Protein AF-A0A2Z6EVL0-F1 (afdb_monomer)

Structure (mmCIF, N/CA/C/O backbone):
data_AF-A0A2Z6EVL0-F1
#
_entry.id   AF-A0A2Z6EVL0-F1
#
loop_
_atom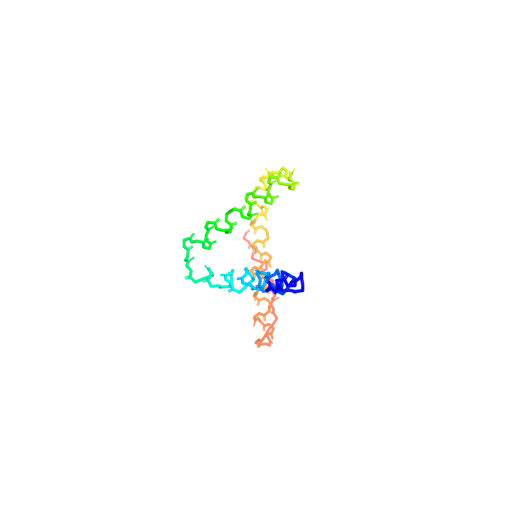_site.group_PDB
_atom_site.id
_atom_site.type_symbol
_atom_site.label_atom_id
_atom_site.label_alt_id
_atom_site.label_comp_id
_atom_site.label_asym_id
_atom_site.label_entity_id
_atom_site.label_seq_id
_atom_site.pdbx_PDB_ins_code
_atom_site.Cartn_x
_atom_site.Cartn_y
_atom_site.Cartn_z
_atom_site.occupancy
_atom_site.B_iso_or_equiv
_atom_site.auth_seq_id
_atom_site.auth_comp_id
_atom_site.auth_asym_id
_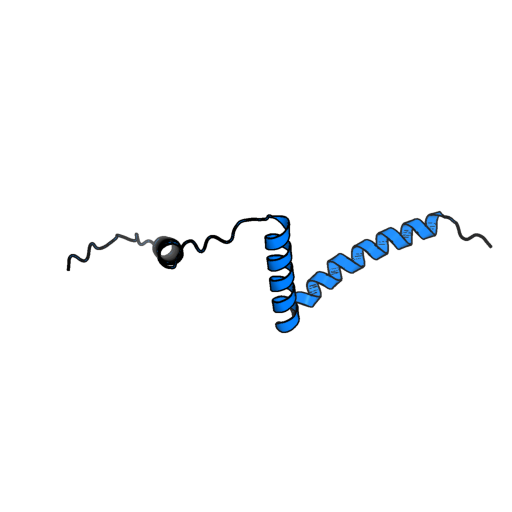atom_site.auth_atom_id
_atom_site.pdbx_PDB_model_num
ATOM 1 N N . MET A 1 1 ? 59.520 -26.442 -5.415 1.00 44.97 1 MET A N 1
ATOM 2 C CA . MET A 1 1 ? 58.677 -25.812 -4.375 1.00 44.97 1 MET A CA 1
ATOM 3 C C . MET A 1 1 ? 57.256 -25.762 -4.909 1.00 44.97 1 MET A C 1
ATOM 5 O O . MET A 1 1 ? 56.980 -24.992 -5.817 1.00 44.97 1 MET A O 1
ATOM 9 N N . LEU A 1 2 ? 56.427 -26.714 -4.478 1.00 42.97 2 LEU A N 1
ATOM 10 C CA . LEU A 1 2 ? 55.130 -27.029 -5.076 1.00 42.97 2 LEU A CA 1
ATOM 11 C C . LEU A 1 2 ? 54.077 -25.958 -4.747 1.00 42.97 2 LEU A C 1
ATOM 13 O O . LEU A 1 2 ? 53.742 -25.792 -3.579 1.00 42.97 2 LEU A O 1
ATOM 17 N N . SER A 1 3 ? 53.492 -25.306 -5.757 1.00 54.09 3 SER A N 1
ATOM 18 C CA . SER A 1 3 ? 52.149 -24.730 -5.628 1.00 54.09 3 SER A CA 1
ATOM 19 C C . SER A 1 3 ? 51.153 -25.770 -6.144 1.00 54.09 3 SER A C 1
ATOM 21 O O . SER A 1 3 ? 51.014 -26.022 -7.340 1.00 54.09 3 SER A O 1
ATOM 23 N N . THR A 1 4 ? 50.527 -26.491 -5.218 1.00 55.34 4 THR A N 1
ATOM 24 C CA . THR A 1 4 ? 49.555 -27.528 -5.562 1.00 55.34 4 THR A CA 1
ATOM 25 C C . THR A 1 4 ? 48.257 -26.876 -6.065 1.00 55.34 4 THR A C 1
ATOM 27 O O . THR A 1 4 ? 47.804 -25.874 -5.499 1.00 55.34 4 THR A O 1
ATOM 30 N N . PRO A 1 5 ? 47.597 -27.438 -7.099 1.00 56.03 5 PRO A N 1
ATOM 31 C CA . PRO A 1 5 ? 46.330 -26.918 -7.636 1.00 56.03 5 PRO A CA 1
ATOM 32 C C . PRO A 1 5 ? 45.201 -26.894 -6.590 1.00 56.03 5 PRO A C 1
ATOM 34 O O . PRO A 1 5 ? 44.214 -26.177 -6.746 1.00 56.03 5 PRO A O 1
ATOM 37 N N . HIS A 1 6 ? 45.386 -27.608 -5.476 1.00 53.25 6 HIS A N 1
ATOM 38 C CA . HIS A 1 6 ? 44.472 -27.635 -4.344 1.00 53.25 6 HIS A CA 1
ATOM 39 C C . HIS A 1 6 ? 44.332 -26.269 -3.640 1.00 53.25 6 HIS A C 1
ATOM 41 O O . HIS A 1 6 ? 43.245 -25.947 -3.151 1.00 53.25 6 HIS A O 1
ATOM 47 N N . GLN A 1 7 ? 45.377 -25.428 -3.630 1.00 52.22 7 GLN A N 1
ATOM 48 C CA . GLN A 1 7 ? 45.297 -24.096 -3.010 1.00 52.22 7 GLN A CA 1
ATOM 49 C C . GLN A 1 7 ? 44.550 -23.070 -3.871 1.00 52.22 7 GLN A C 1
ATOM 51 O O . GLN A 1 7 ? 43.917 -22.162 -3.333 1.00 52.22 7 GLN A O 1
ATOM 56 N N . LYS A 1 8 ? 44.531 -23.243 -5.201 1.00 52.53 8 LYS A N 1
ATOM 57 C CA . LYS A 1 8 ? 43.752 -22.372 -6.095 1.00 52.53 8 LYS A CA 1
ATOM 58 C C . LYS A 1 8 ? 42.244 -22.554 -5.879 1.00 52.53 8 LYS A C 1
ATOM 60 O O . LYS A 1 8 ? 41.528 -21.562 -5.870 1.00 52.53 8 LYS A O 1
ATOM 65 N N . MET A 1 9 ? 41.769 -23.775 -5.606 1.00 50.31 9 MET A N 1
ATOM 66 C CA . MET A 1 9 ? 40.348 -24.034 -5.298 1.00 50.31 9 MET A CA 1
ATOM 67 C C . MET A 1 9 ? 39.892 -23.468 -3.944 1.00 50.31 9 MET A C 1
ATOM 69 O O . MET A 1 9 ? 38.747 -23.041 -3.827 1.00 50.31 9 MET A O 1
ATOM 73 N N . GLN A 1 10 ? 40.778 -23.395 -2.946 1.00 53.12 10 GLN A N 1
ATOM 74 C CA . GLN A 1 10 ? 40.463 -22.798 -1.638 1.00 53.12 10 GLN A CA 1
ATOM 75 C C . GLN A 1 10 ? 40.329 -21.265 -1.712 1.00 53.12 10 GLN A C 1
ATOM 77 O O . GLN A 1 10 ? 39.504 -20.682 -1.012 1.00 53.12 10 GLN A O 1
ATOM 82 N N . LEU A 1 11 ? 41.083 -20.599 -2.597 1.00 52.81 11 LEU A N 1
ATOM 83 C CA . LEU A 1 11 ? 40.947 -19.152 -2.801 1.00 52.81 11 LEU A CA 1
ATOM 84 C C . LEU A 1 11 ? 39.612 -18.789 -3.476 1.00 52.81 11 LEU A C 1
ATOM 86 O O . LEU A 1 11 ? 38.990 -17.794 -3.113 1.00 52.81 11 LEU A O 1
ATOM 90 N N . PHE A 1 12 ? 39.129 -19.611 -4.415 1.00 53.25 12 PHE A N 1
ATOM 91 C CA . PHE A 1 12 ? 37.851 -19.365 -5.095 1.00 53.25 12 PHE A CA 1
ATOM 92 C C . PHE A 1 12 ? 36.633 -19.527 -4.171 1.00 53.25 12 PHE A C 1
ATOM 94 O O . PHE A 1 12 ? 35.685 -18.749 -4.296 1.00 53.25 12 PHE A O 1
ATOM 101 N N . SER A 1 13 ? 36.663 -20.456 -3.205 1.00 51.19 13 SER A N 1
ATOM 102 C CA . SER A 1 13 ? 35.584 -20.578 -2.211 1.00 51.19 13 SER A CA 1
ATOM 103 C C . SER A 1 13 ? 35.583 -19.428 -1.196 1.00 51.19 13 SER A C 1
ATOM 105 O O . SER A 1 13 ? 34.522 -19.027 -0.730 1.00 51.19 13 SER A O 1
ATOM 107 N N . GLN A 1 14 ? 36.750 -18.854 -0.883 1.00 50.44 14 GLN A N 1
ATOM 108 C CA . GLN A 1 14 ? 36.871 -17.680 -0.006 1.00 50.44 14 GLN A CA 1
ATOM 109 C C . GLN A 1 14 ? 36.370 -16.393 -0.688 1.00 50.44 14 GLN A C 1
ATOM 111 O O . GLN A 1 14 ? 35.674 -15.592 -0.064 1.00 50.44 14 GLN A O 1
ATOM 116 N N . ILE A 1 15 ? 36.645 -16.209 -1.986 1.00 52.78 15 ILE A N 1
ATOM 117 C CA . ILE A 1 15 ? 36.219 -15.017 -2.746 1.00 52.78 15 ILE A CA 1
ATOM 118 C C . ILE A 1 15 ? 34.686 -14.938 -2.889 1.00 52.78 15 ILE A C 1
ATOM 120 O O . ILE A 1 15 ? 34.121 -13.843 -2.870 1.00 52.78 15 ILE A O 1
ATOM 124 N N . GLN A 1 16 ? 33.989 -16.078 -2.974 1.00 48.59 16 GLN A N 1
ATOM 125 C CA . GLN A 1 16 ? 32.519 -16.109 -3.035 1.00 48.59 16 GLN A CA 1
ATOM 126 C C . GLN A 1 16 ? 31.853 -15.615 -1.733 1.00 48.59 16 GLN A C 1
ATOM 128 O O . GLN A 1 16 ? 30.832 -14.929 -1.799 1.00 48.59 16 GLN A O 1
ATOM 133 N N . CYS A 1 17 ? 32.449 -15.866 -0.561 1.00 43.47 17 CYS A N 1
ATOM 134 C CA . CYS A 1 17 ? 31.904 -15.420 0.730 1.00 43.47 17 CYS A CA 1
ATOM 135 C C . CYS A 1 17 ? 32.054 -13.904 0.964 1.00 43.47 17 CYS A C 1
ATOM 137 O O . CYS A 1 17 ? 31.190 -13.282 1.585 1.00 43.47 17 CYS A O 1
ATOM 13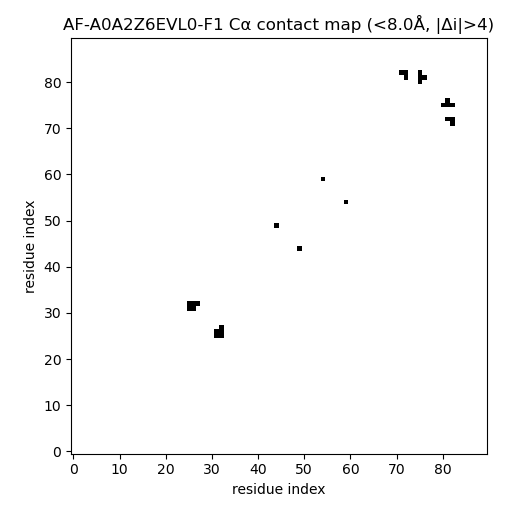9 N N . ILE A 1 18 ? 33.107 -13.277 0.424 1.00 49.78 18 ILE A N 1
ATOM 140 C CA . ILE A 1 18 ? 33.381 -11.840 0.625 1.00 49.78 18 ILE A CA 1
ATOM 141 C C . ILE A 1 18 ? 32.307 -10.961 -0.046 1.00 49.78 18 ILE A C 1
ATOM 143 O O . ILE A 1 18 ? 31.936 -9.913 0.492 1.00 49.78 18 ILE A O 1
ATOM 147 N N . ASN A 1 19 ? 31.745 -11.393 -1.182 1.00 51.41 19 ASN A N 1
ATOM 148 C CA . ASN A 1 19 ? 30.725 -10.626 -1.910 1.00 51.41 19 ASN A CA 1
ATOM 149 C C . ASN A 1 19 ? 29.360 -10.600 -1.199 1.00 51.41 19 ASN A C 1
ATOM 151 O O . ASN A 1 19 ? 28.670 -9.583 -1.226 1.00 51.41 19 ASN A O 1
ATOM 155 N N . PHE A 1 20 ? 28.973 -11.677 -0.509 1.00 50.25 20 PHE A N 1
ATOM 156 C CA . PHE A 1 20 ? 27.675 -11.744 0.174 1.00 50.25 20 PHE A CA 1
ATOM 157 C C . PHE A 1 20 ? 27.651 -10.907 1.466 1.00 50.25 20 PHE A C 1
ATOM 159 O O . PHE A 1 20 ? 26.658 -10.249 1.778 1.00 50.25 20 PHE A O 1
ATOM 166 N N . GLN A 1 21 ? 28.772 -10.861 2.190 1.00 50.72 21 GLN A N 1
ATOM 167 C CA . GLN A 1 21 ? 28.881 -10.145 3.467 1.00 50.72 21 GLN A CA 1
ATOM 168 C C . GLN A 1 21 ? 29.120 -8.631 3.299 1.00 50.72 21 GLN A C 1
ATOM 170 O O . GLN A 1 21 ? 28.711 -7.836 4.147 1.00 50.72 21 GLN A O 1
ATOM 175 N N . SER A 1 22 ? 29.733 -8.206 2.189 1.00 53.00 22 SER A N 1
ATOM 176 C CA . SER A 1 22 ? 29.934 -6.786 1.850 1.00 53.00 22 SER A CA 1
ATOM 177 C C . SER A 1 22 ? 28.661 -6.107 1.323 1.00 53.00 22 SER A C 1
ATOM 179 O O . SER A 1 22 ? 28.424 -4.939 1.644 1.00 53.00 22 SER A O 1
ATOM 181 N N . LEU A 1 23 ? 27.782 -6.845 0.633 1.00 53.47 23 LEU A N 1
ATOM 182 C CA . LEU A 1 23 ? 26.442 -6.377 0.244 1.00 53.47 23 LEU A CA 1
ATOM 183 C C . LEU A 1 23 ? 25.557 -6.021 1.454 1.00 53.47 23 LEU A C 1
ATOM 185 O O . LEU A 1 23 ? 24.751 -5.094 1.367 1.00 53.47 23 LEU A O 1
ATOM 189 N N . LEU A 1 24 ? 25.752 -6.674 2.608 1.00 54.09 24 LEU A N 1
ATOM 190 C CA . LEU A 1 24 ? 25.020 -6.357 3.840 1.00 54.09 24 LEU A CA 1
ATOM 191 C C . LEU A 1 24 ? 25.420 -4.987 4.430 1.00 54.09 24 LEU A C 1
ATOM 193 O O . LEU A 1 24 ? 24.570 -4.291 4.980 1.00 54.09 24 LEU A O 1
ATOM 197 N N . ARG A 1 25 ? 26.680 -4.546 4.270 1.00 55.03 25 ARG A N 1
ATOM 198 C CA . ARG A 1 25 ? 27.182 -3.256 4.805 1.00 55.03 25 ARG A CA 1
ATOM 199 C C . ARG A 1 25 ? 26.745 -2.035 3.99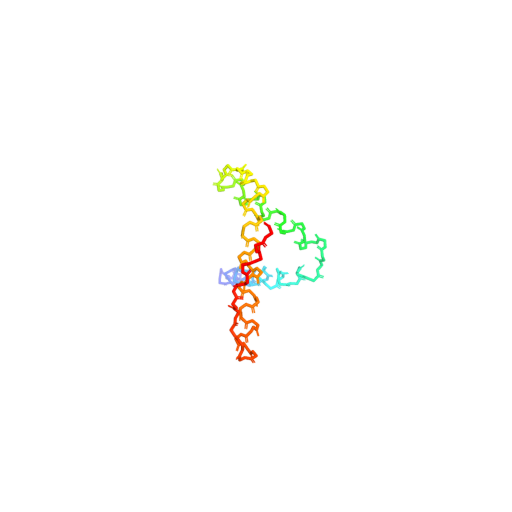3 1.00 55.03 25 ARG A C 1
ATOM 201 O O . ARG A 1 25 ? 26.657 -0.938 4.539 1.00 55.03 25 ARG A O 1
ATOM 208 N N . ILE A 1 26 ? 26.439 -2.217 2.710 1.00 58.50 26 ILE A N 1
ATOM 209 C CA . ILE A 1 26 ? 25.988 -1.146 1.805 1.00 58.50 26 ILE A CA 1
ATOM 210 C C . ILE A 1 26 ? 24.616 -0.579 2.223 1.00 58.50 26 ILE A C 1
ATOM 212 O O . ILE A 1 26 ? 24.294 0.568 1.913 1.00 58.50 26 ILE A O 1
ATOM 216 N N . SER A 1 27 ? 23.839 -1.344 2.995 1.00 58.59 27 SER A N 1
ATOM 217 C CA . SER A 1 27 ? 22.524 -0.942 3.507 1.00 58.59 27 SER A CA 1
ATOM 218 C C . SER A 1 27 ? 22.548 0.253 4.477 1.00 58.59 27 SER A C 1
ATOM 220 O O . SER A 1 27 ? 21.501 0.856 4.704 1.00 58.59 27 SER A O 1
ATOM 222 N N . LEU A 1 28 ? 23.721 0.650 4.991 1.00 68.62 28 LEU A N 1
ATOM 223 C CA . LEU A 1 28 ? 23.851 1.754 5.948 1.00 68.62 28 LEU A CA 1
ATOM 224 C C . LEU A 1 28 ? 23.882 3.145 5.284 1.00 68.62 28 LEU A C 1
ATOM 226 O O . LEU A 1 28 ? 23.657 4.142 5.964 1.00 68.62 28 LEU A O 1
ATOM 230 N N . HIS A 1 29 ? 24.139 3.240 3.969 1.00 76.69 29 HIS A N 1
ATOM 231 C CA . HIS A 1 29 ? 24.270 4.534 3.289 1.00 76.69 29 HIS A CA 1
ATOM 232 C C . HIS A 1 29 ? 23.032 4.871 2.428 1.00 76.69 29 HIS A C 1
ATOM 234 O O . HIS A 1 29 ? 22.749 4.170 1.448 1.00 76.69 29 HIS A O 1
ATOM 240 N N . PRO A 1 30 ? 22.293 5.958 2.720 1.00 70.69 30 PRO A N 1
ATOM 241 C CA . PRO A 1 30 ? 21.035 6.280 2.035 1.00 70.69 30 PRO A CA 1
ATOM 242 C C . PRO A 1 30 ? 21.207 6.575 0.534 1.00 70.69 30 PRO A C 1
ATOM 244 O O . PRO A 1 30 ? 20.362 6.191 -0.272 1.00 70.69 30 PRO A O 1
ATOM 247 N N . LEU A 1 31 ? 22.322 7.190 0.121 1.00 83.06 31 LEU A N 1
ATOM 248 C CA . LEU A 1 31 ? 22.587 7.502 -1.293 1.00 83.06 31 LEU A CA 1
ATOM 249 C C . LEU A 1 31 ? 22.833 6.238 -2.129 1.00 83.06 31 LEU A C 1
ATOM 251 O O . LEU A 1 31 ? 22.252 6.064 -3.199 1.00 83.06 31 LEU A O 1
ATOM 255 N N . LEU A 1 32 ? 23.663 5.326 -1.614 1.00 83.06 32 LEU A N 1
ATOM 256 C CA . LEU A 1 32 ? 24.038 4.098 -2.316 1.00 83.06 32 LEU A CA 1
ATOM 257 C C . LEU A 1 32 ? 22.880 3.098 -2.348 1.00 83.06 32 LEU A C 1
ATOM 259 O O . LEU A 1 32 ? 22.659 2.452 -3.366 1.00 83.06 32 LEU A O 1
ATOM 263 N N . THR A 1 33 ? 22.094 3.011 -1.272 1.00 84.62 33 THR A N 1
ATOM 264 C CA . THR A 1 33 ? 20.867 2.200 -1.257 1.00 84.62 33 THR A CA 1
ATOM 265 C C . THR A 1 33 ? 19.817 2.724 -2.228 1.00 84.62 33 THR A C 1
ATOM 267 O O . THR A 1 33 ? 19.173 1.921 -2.901 1.00 84.62 33 THR A O 1
ATOM 270 N N . THR A 1 34 ? 19.657 4.044 -2.345 1.00 88.25 34 THR A N 1
ATOM 271 C CA . THR A 1 34 ? 18.727 4.657 -3.305 1.00 88.25 34 THR A CA 1
ATOM 272 C C . THR A 1 34 ? 19.169 4.383 -4.738 1.00 88.25 34 THR A C 1
ATOM 274 O O . THR A 1 34 ? 18.379 3.863 -5.523 1.00 88.25 34 THR A O 1
ATOM 277 N N . ALA A 1 35 ? 20.445 4.620 -5.057 1.00 90.88 35 ALA A N 1
ATOM 278 C CA . ALA A 1 35 ? 21.006 4.293 -6.365 1.00 90.88 35 ALA A CA 1
ATOM 279 C C . ALA A 1 35 ? 20.870 2.795 -6.681 1.00 90.88 35 ALA A C 1
ATOM 281 O O . ALA A 1 35 ? 20.383 2.430 -7.742 1.00 90.88 35 ALA A O 1
ATOM 282 N N . HIS A 1 36 ? 21.206 1.913 -5.737 1.00 83.38 36 HIS A N 1
ATOM 283 C CA . HIS A 1 36 ? 21.100 0.466 -5.919 1.00 83.38 36 HIS A CA 1
ATOM 284 C C . HIS A 1 36 ? 19.651 -0.003 -6.144 1.00 83.38 36 HIS A C 1
ATOM 286 O O . HIS A 1 36 ? 19.398 -0.847 -7.007 1.00 83.38 36 HIS A O 1
ATOM 292 N N . LYS A 1 37 ? 18.681 0.566 -5.413 1.00 86.62 37 LYS A N 1
ATOM 293 C CA . LYS A 1 37 ? 17.248 0.304 -5.626 1.00 86.62 37 LYS A CA 1
ATOM 294 C C . LYS A 1 37 ? 16.803 0.756 -7.017 1.00 86.62 37 LYS A C 1
ATOM 296 O O . LYS A 1 37 ? 16.118 -0.007 -7.695 1.00 86.62 37 LYS A O 1
ATOM 301 N N . LEU A 1 38 ? 17.228 1.942 -7.455 1.00 90.06 38 LEU A N 1
ATOM 302 C CA . LEU A 1 38 ? 16.945 2.449 -8.800 1.00 90.06 38 LEU A CA 1
ATOM 303 C C . LEU A 1 38 ? 17.561 1.556 -9.879 1.00 90.06 38 LEU A C 1
ATOM 305 O O . LEU A 1 38 ? 16.850 1.130 -10.784 1.00 90.06 38 LEU A O 1
ATOM 309 N N . THR A 1 39 ? 18.837 1.186 -9.755 1.00 92.00 39 THR A N 1
ATOM 310 C CA . THR A 1 39 ? 19.516 0.300 -10.711 1.00 92.00 39 THR A CA 1
ATOM 311 C C . THR A 1 39 ? 18.801 -1.043 -10.833 1.00 92.00 39 THR A C 1
ATOM 313 O O . THR A 1 39 ? 18.583 -1.521 -11.944 1.00 92.00 39 THR A O 1
ATOM 316 N N . ARG A 1 40 ? 18.376 -1.643 -9.711 1.00 86.25 40 ARG A N 1
ATOM 317 C CA . ARG A 1 40 ? 17.635 -2.914 -9.725 1.00 86.25 40 ARG A CA 1
ATOM 318 C C . ARG A 1 40 ? 16.264 -2.780 -10.389 1.00 86.25 40 ARG A C 1
ATOM 320 O O . ARG A 1 40 ? 15.864 -3.691 -11.109 1.00 86.25 40 ARG A O 1
ATOM 327 N N . LEU A 1 41 ? 15.561 -1.669 -10.161 1.00 85.25 41 LEU A N 1
ATOM 328 C CA . LEU A 1 41 ? 14.288 -1.376 -10.825 1.00 85.25 41 LEU A CA 1
ATOM 329 C C . LEU A 1 41 ? 14.474 -1.208 -12.332 1.00 85.25 41 LEU A C 1
ATOM 331 O O . LEU A 1 41 ? 13.794 -1.885 -13.093 1.00 85.25 41 LEU A O 1
ATOM 335 N N . ILE A 1 42 ? 15.421 -0.371 -12.760 1.00 86.19 42 ILE A N 1
ATOM 336 C CA . ILE A 1 42 ? 15.708 -0.121 -14.180 1.00 86.19 42 ILE A CA 1
ATOM 337 C C . ILE A 1 42 ? 16.094 -1.423 -14.882 1.00 86.19 42 ILE A C 1
ATOM 339 O O . ILE A 1 42 ? 15.512 -1.765 -15.905 1.00 86.19 42 ILE A O 1
ATOM 343 N N . TYR A 1 43 ? 17.007 -2.199 -14.297 1.00 86.19 43 TYR A N 1
ATOM 344 C CA . TYR A 1 43 ? 17.408 -3.502 -14.824 1.00 86.19 43 TYR A CA 1
ATOM 345 C C . TYR A 1 43 ? 16.219 -4.466 -14.956 1.00 86.19 43 TYR A C 1
ATOM 347 O O . TYR A 1 43 ? 16.055 -5.119 -15.986 1.00 86.19 43 TYR A O 1
ATOM 355 N N . ALA A 1 44 ? 15.351 -4.522 -13.941 1.00 82.56 44 ALA A N 1
ATOM 356 C CA . ALA A 1 44 ? 14.154 -5.354 -13.979 1.00 82.56 44 ALA A CA 1
ATOM 357 C C . ALA A 1 44 ? 13.142 -4.890 -15.041 1.00 82.56 44 ALA A C 1
ATOM 359 O O . ALA A 1 44 ? 12.559 -5.744 -15.701 1.00 82.56 44 ALA A O 1
ATOM 360 N N . MET A 1 45 ? 12.952 -3.579 -15.225 1.00 83.94 45 MET A N 1
ATOM 361 C CA . MET A 1 45 ? 12.076 -3.018 -16.264 1.00 83.94 45 MET A CA 1
ATOM 362 C C . MET A 1 45 ? 12.604 -3.331 -17.668 1.00 83.94 45 MET A C 1
ATOM 364 O O . MET A 1 45 ? 11.847 -3.796 -18.515 1.00 83.94 45 MET A O 1
ATOM 368 N N . LEU A 1 46 ? 13.911 -3.15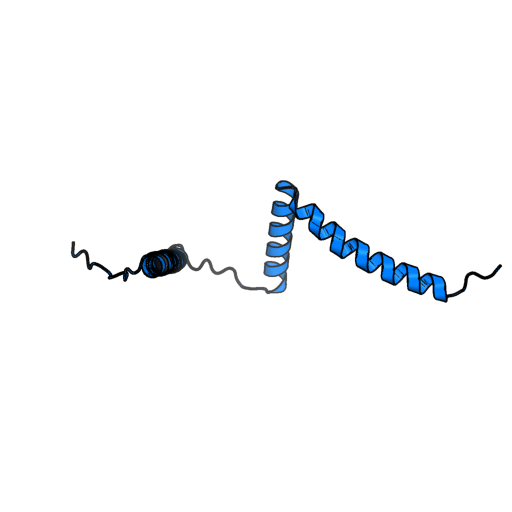7 -17.890 1.00 85.19 46 LEU A N 1
ATOM 369 C CA . LEU A 1 46 ? 14.554 -3.425 -19.180 1.00 85.19 46 LEU A CA 1
ATOM 370 C C . LEU A 1 46 ? 14.508 -4.909 -19.567 1.00 85.19 46 LEU A C 1
ATOM 372 O O . LEU A 1 46 ? 14.299 -5.225 -20.732 1.00 85.19 46 LEU A O 1
ATOM 376 N N . ILE A 1 47 ? 14.684 -5.824 -18.608 1.00 83.75 47 ILE A N 1
ATOM 377 C CA . ILE A 1 47 ? 14.691 -7.271 -18.893 1.00 83.75 47 ILE A CA 1
ATOM 378 C C . ILE A 1 47 ? 13.293 -7.850 -19.004 1.00 83.75 47 ILE A C 1
ATOM 380 O O . ILE A 1 47 ? 13.055 -8.712 -19.846 1.00 83.75 47 ILE A O 1
ATOM 384 N N . LYS A 1 48 ? 12.374 -7.431 -18.129 1.00 78.69 48 LYS A N 1
ATOM 385 C CA . LYS A 1 48 ? 11.023 -7.995 -18.128 1.00 78.69 48 LYS A CA 1
ATOM 386 C C . LYS A 1 48 ? 10.160 -7.431 -19.248 1.00 78.69 48 LYS A C 1
ATOM 388 O O . LYS A 1 48 ? 9.114 -8.015 -19.504 1.00 78.69 48 LYS A O 1
ATOM 393 N N . GLY A 1 49 ? 10.583 -6.337 -19.894 1.00 67.69 49 GLY A N 1
ATOM 394 C CA . GLY A 1 49 ? 9.900 -5.768 -21.057 1.00 67.69 49 GLY A CA 1
ATOM 395 C C . GLY A 1 49 ? 8.421 -5.492 -20.796 1.00 67.69 49 GLY A C 1
ATOM 396 O O . GLY A 1 49 ? 7.617 -5.532 -21.719 1.00 67.69 49 GLY A O 1
ATOM 397 N N . THR A 1 50 ? 8.041 -5.283 -19.532 1.00 63.38 50 THR A N 1
ATOM 398 C CA . THR A 1 50 ? 6.666 -4.954 -19.184 1.00 63.38 50 THR A CA 1
ATOM 399 C C . THR A 1 50 ? 6.433 -3.550 -19.692 1.00 63.38 50 THR A C 1
ATOM 401 O O . THR A 1 50 ? 7.075 -2.621 -19.193 1.00 63.38 50 THR A O 1
ATOM 404 N N . GLU A 1 51 ? 5.553 -3.398 -20.679 1.00 60.78 51 GLU A N 1
ATOM 405 C CA . GLU A 1 51 ? 5.056 -2.083 -21.053 1.00 60.78 51 GLU A CA 1
ATOM 406 C C . GLU A 1 51 ? 4.607 -1.390 -19.770 1.00 60.78 51 GLU A C 1
ATOM 408 O O . GLU A 1 51 ? 3.762 -1.898 -19.027 1.00 60.78 51 GLU A O 1
ATOM 413 N N . TYR A 1 52 ? 5.253 -0.268 -19.458 1.00 59.88 52 TYR A N 1
ATOM 414 C CA . TYR A 1 52 ? 4.810 0.592 -18.379 1.00 59.88 52 TYR A CA 1
ATOM 415 C C . TYR A 1 52 ? 3.501 1.231 -18.849 1.00 59.88 52 TYR A C 1
ATOM 417 O O . TYR A 1 52 ? 3.488 2.337 -19.382 1.00 59.88 52 TYR A O 1
ATOM 425 N N . MET A 1 53 ? 2.395 0.495 -18.725 1.00 59.28 53 MET A N 1
ATOM 426 C CA . MET A 1 53 ? 1.074 1.095 -18.739 1.00 59.28 53 MET A CA 1
ATOM 427 C C . MET A 1 53 ? 0.925 1.794 -17.401 1.00 59.28 53 MET A C 1
ATOM 429 O O . MET A 1 53 ? 0.817 1.140 -16.361 1.00 59.28 53 MET A O 1
ATOM 433 N N . ASP A 1 54 ? 0.938 3.123 -17.434 1.00 68.12 54 ASP A N 1
ATOM 434 C CA . ASP A 1 54 ? 0.418 3.906 -16.328 1.00 68.12 54 ASP A CA 1
ATOM 435 C C . ASP A 1 54 ? -1.031 3.457 -16.120 1.00 68.12 54 ASP A C 1
ATOM 437 O O . ASP A 1 54 ? -1.916 3.768 -16.917 1.00 68.12 54 ASP A O 1
ATOM 441 N N . GLN A 1 55 ? -1.265 2.644 -15.086 1.00 67.75 55 GLN A N 1
ATOM 442 C CA . GLN A 1 55 ? -2.601 2.139 -14.761 1.00 67.75 55 GLN A CA 1
ATOM 443 C C . GLN A 1 55 ? -3.530 3.268 -14.282 1.00 67.75 55 GLN A C 1
ATOM 445 O O . GLN A 1 55 ? -4.689 3.019 -13.950 1.00 67.75 55 GLN A O 1
ATOM 450 N N . GLY A 1 56 ? -3.036 4.509 -14.299 1.00 78.56 56 GLY A N 1
ATOM 451 C CA . GLY A 1 56 ? -3.756 5.709 -13.951 1.00 78.56 56 GLY A CA 1
ATOM 452 C C . GLY A 1 56 ? -3.793 5.894 -12.445 1.00 78.56 56 GLY A C 1
ATOM 453 O O . GLY A 1 56 ? -3.683 4.952 -11.652 1.00 78.56 56 GLY A O 1
ATOM 454 N N . GLN A 1 57 ? -3.988 7.143 -12.043 1.00 72.88 57 GLN A N 1
ATOM 455 C CA . GLN A 1 57 ? -4.128 7.537 -10.646 1.00 72.88 57 GLN A CA 1
ATOM 456 C C . GLN A 1 57 ? -5.208 6.714 -9.916 1.00 72.88 57 GLN A C 1
ATOM 458 O O . GLN A 1 57 ? -4.970 6.229 -8.808 1.00 72.88 57 GLN A O 1
ATOM 463 N N . ASP A 1 58 ? -6.337 6.458 -10.580 1.00 79.44 58 ASP A N 1
ATOM 464 C CA . ASP A 1 58 ? -7.487 5.737 -10.021 1.00 79.44 58 ASP A CA 1
ATOM 465 C C . ASP A 1 58 ? -7.157 4.302 -9.586 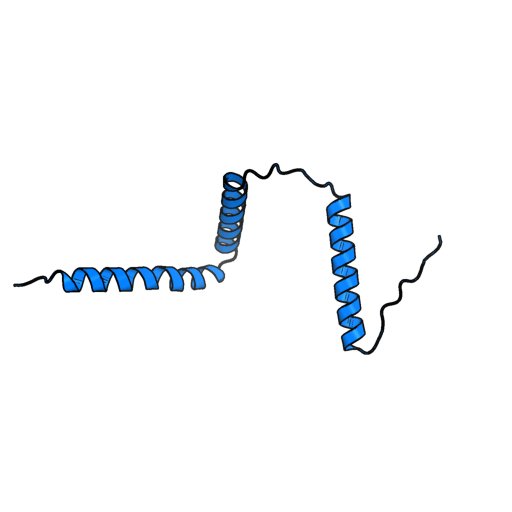1.00 79.44 58 ASP A C 1
ATOM 467 O O . ASP A 1 58 ? -7.703 3.790 -8.602 1.00 79.44 58 ASP A O 1
ATOM 471 N N . TYR A 1 59 ? -6.265 3.619 -10.310 1.00 83.25 59 TYR A N 1
ATOM 472 C CA . TYR A 1 59 ? -5.852 2.262 -9.958 1.00 83.25 59 TYR A CA 1
ATOM 473 C C . TYR A 1 59 ? -5.040 2.257 -8.659 1.00 83.25 59 TYR A C 1
ATOM 475 O O . TYR A 1 59 ? -5.313 1.477 -7.738 1.00 83.25 59 TYR A O 1
ATOM 483 N N . TYR A 1 60 ? -4.069 3.167 -8.554 1.00 82.88 60 TYR A N 1
ATOM 484 C CA . TYR A 1 60 ? -3.247 3.298 -7.354 1.00 82.88 60 TYR A CA 1
ATOM 485 C C . TYR A 1 60 ? -4.072 3.726 -6.144 1.00 82.88 60 TYR A C 1
ATOM 487 O O . TYR A 1 60 ? -3.816 3.243 -5.035 1.00 82.88 60 TYR A O 1
ATOM 495 N N . GLU A 1 61 ? -5.082 4.566 -6.358 1.00 86.00 61 GLU A N 1
ATOM 496 C CA . GLU A 1 61 ? -5.989 5.030 -5.316 1.00 86.00 61 GLU A CA 1
ATOM 497 C C . GLU A 1 61 ? -6.850 3.890 -4.755 1.00 86.00 61 GLU A C 1
ATOM 499 O O . GLU A 1 61 ? -6.916 3.717 -3.536 1.00 86.00 61 GLU A O 1
ATOM 504 N N . LYS A 1 62 ? -7.396 3.013 -5.606 1.00 87.31 62 LYS A N 1
ATOM 505 C CA . LYS A 1 62 ? -8.125 1.809 -5.158 1.00 87.31 62 LYS A CA 1
ATOM 506 C C . LYS A 1 62 ? -7.242 0.868 -4.339 1.00 87.31 62 LYS A C 1
ATOM 508 O O . LYS A 1 62 ? -7.630 0.436 -3.252 1.00 87.31 62 LYS A O 1
ATOM 513 N N . CYS A 1 63 ? -6.034 0.569 -4.819 1.00 88.12 63 CYS A N 1
ATOM 514 C CA . CYS A 1 63 ? -5.095 -0.271 -4.070 1.00 88.12 63 CYS A CA 1
ATOM 515 C C . CYS A 1 63 ? -4.661 0.381 -2.750 1.00 88.12 63 CYS A C 1
ATOM 517 O O . CYS A 1 63 ? -4.432 -0.311 -1.754 1.00 88.12 63 CYS A O 1
ATOM 519 N N . TYR A 1 64 ? -4.521 1.707 -2.728 1.00 89.44 64 TYR A N 1
ATOM 520 C CA . TYR A 1 64 ? -4.229 2.452 -1.510 1.00 89.44 64 TYR A CA 1
ATOM 521 C C . TYR A 1 64 ? -5.375 2.331 -0.502 1.00 89.44 64 TYR A C 1
ATOM 523 O O . TYR A 1 64 ? -5.128 1.926 0.635 1.00 89.44 64 TYR A O 1
ATOM 531 N N . GLN A 1 65 ? -6.616 2.565 -0.929 1.00 88.88 65 GLN A N 1
ATOM 532 C CA . GLN A 1 65 ? -7.804 2.412 -0.087 1.00 88.88 65 GLN A CA 1
ATOM 533 C C . GLN A 1 65 ? -7.898 1.001 0.507 1.00 88.88 65 GLN A C 1
ATOM 535 O O . GLN A 1 65 ? -8.076 0.854 1.716 1.00 88.88 65 GLN A O 1
ATOM 540 N N . GLN A 1 66 ? -7.687 -0.041 -0.303 1.00 91.94 66 GLN A N 1
ATOM 541 C CA . GLN A 1 66 ? -7.679 -1.431 0.169 1.00 91.94 66 GLN A CA 1
ATOM 542 C C . GLN A 1 66 ? -6.624 -1.676 1.255 1.00 91.94 66 GLN A C 1
ATOM 544 O O . GLN A 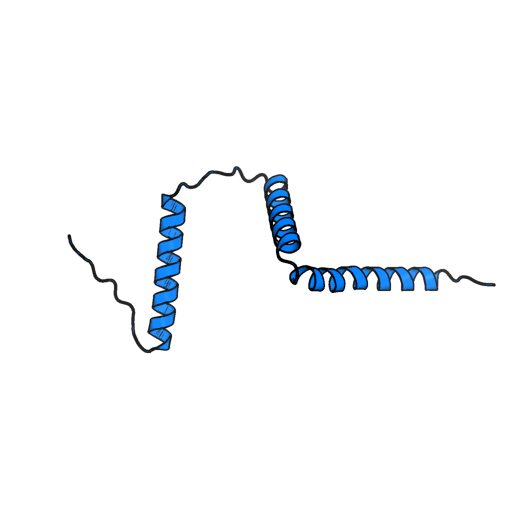1 66 ? -6.927 -2.284 2.283 1.00 91.94 66 GLN A O 1
ATOM 549 N N . ARG A 1 67 ? -5.393 -1.178 1.064 1.00 93.19 67 ARG A N 1
ATOM 550 C CA . ARG A 1 67 ? -4.320 -1.298 2.066 1.00 93.19 67 ARG A CA 1
ATOM 551 C C . ARG A 1 67 ? -4.682 -0.593 3.369 1.00 93.19 67 ARG A C 1
ATOM 553 O O . ARG A 1 67 ? -4.457 -1.153 4.442 1.00 93.19 67 ARG A O 1
ATOM 560 N N . VAL A 1 68 ? -5.257 0.604 3.277 1.00 92.88 68 VAL A N 1
ATOM 561 C CA . VAL A 1 68 ? -5.692 1.376 4.446 1.00 92.88 68 VAL A CA 1
ATOM 562 C C . VAL A 1 68 ? -6.776 0.614 5.205 1.00 92.88 68 VAL A C 1
ATOM 564 O O . VAL A 1 68 ? -6.590 0.336 6.389 1.00 92.88 68 VAL A O 1
ATOM 567 N N . VAL A 1 69 ? -7.844 0.181 4.530 1.00 92.81 69 VAL A N 1
ATOM 568 C CA . VAL A 1 69 ? -8.939 -0.585 5.154 1.00 92.81 69 VAL A CA 1
ATOM 569 C C . VAL A 1 69 ? -8.421 -1.864 5.810 1.00 92.81 69 VAL A C 1
ATOM 571 O O . VAL A 1 69 ? -8.762 -2.150 6.956 1.00 92.81 69 VAL A O 1
ATOM 574 N N . HIS A 1 70 ? -7.540 -2.601 5.133 1.00 93.44 70 HIS A N 1
ATOM 575 C CA . HIS A 1 70 ? -6.946 -3.818 5.681 1.00 93.44 70 HIS A CA 1
ATOM 576 C C . HIS A 1 70 ? -6.122 -3.545 6.947 1.00 93.44 70 HIS A C 1
ATOM 578 O O . HIS A 1 70 ? -6.270 -4.244 7.950 1.00 93.44 70 HIS A O 1
ATOM 584 N N . SER A 1 71 ? -5.294 -2.495 6.934 1.00 93.69 71 SER A N 1
ATOM 585 C CA . SER A 1 71 ? -4.504 -2.104 8.107 1.00 93.69 71 SER A CA 1
ATOM 586 C C . SER A 1 71 ? -5.380 -1.685 9.294 1.00 93.69 71 SER A C 1
ATOM 588 O O . SER A 1 71 ? -5.060 -1.999 10.443 1.00 93.69 71 SER A O 1
ATOM 590 N N . LEU A 1 72 ? -6.511 -1.027 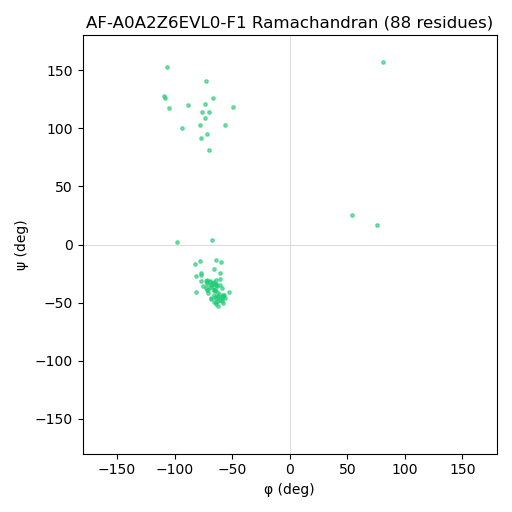9.022 1.00 93.12 72 LEU A N 1
ATOM 591 C CA . LEU A 1 72 ? -7.474 -0.619 10.039 1.00 93.12 72 LEU A CA 1
ATOM 592 C C . LEU A 1 72 ? -8.220 -1.825 10.617 1.00 93.12 72 LEU A C 1
ATOM 594 O O . LEU A 1 72 ? -8.353 -1.903 11.835 1.00 93.12 72 LEU A O 1
ATOM 598 N N . SER A 1 73 ? -8.630 -2.786 9.779 1.00 91.88 73 SER A N 1
ATOM 599 C CA . SER A 1 73 ? -9.251 -4.041 10.234 1.00 91.88 73 SER A CA 1
ATOM 600 C C . SER A 1 73 ? -8.323 -4.802 11.173 1.00 91.88 73 SER A C 1
ATOM 602 O O . SER A 1 73 ? -8.701 -5.099 12.302 1.00 91.88 73 SER A O 1
ATOM 604 N N . GLN A 1 74 ? -7.064 -5.008 10.769 1.00 93.69 74 GLN A N 1
ATOM 605 C CA . GLN A 1 74 ? -6.074 -5.683 11.613 1.00 93.69 74 GLN A CA 1
ATOM 606 C C . GLN A 1 74 ? -5.856 -4.970 12.953 1.00 93.69 74 GLN A C 1
ATOM 608 O O . GLN A 1 74 ? -5.614 -5.605 13.980 1.00 93.69 74 GLN A O 1
ATOM 613 N N . ARG A 1 75 ? -5.886 -3.634 12.956 1.00 93.00 75 ARG A N 1
ATOM 614 C CA . ARG A 1 75 ? -5.734 -2.854 14.187 1.00 93.00 75 ARG A CA 1
ATOM 615 C C . ARG A 1 75 ? -6.963 -2.975 15.088 1.00 93.00 75 ARG A C 1
ATOM 617 O O . ARG A 1 75 ? -6.787 -3.076 16.298 1.00 93.00 75 ARG A O 1
ATOM 624 N N . ALA A 1 76 ? -8.162 -2.983 14.512 1.00 93.06 76 ALA A N 1
ATOM 625 C CA . ALA A 1 76 ? -9.409 -3.181 15.242 1.00 93.06 76 ALA A CA 1
ATOM 626 C C . ALA A 1 76 ? -9.465 -4.585 15.867 1.00 93.06 76 ALA A C 1
ATOM 628 O O . ALA A 1 76 ? -9.709 -4.695 17.066 1.00 93.06 76 ALA A O 1
ATOM 629 N N . GLU A 1 77 ? -9.109 -5.628 15.110 1.00 92.88 77 GLU A N 1
ATOM 630 C CA . GLU A 1 77 ? -9.051 -7.018 15.588 1.00 92.88 77 GLU A CA 1
ATOM 631 C C . GLU A 1 77 ? -8.120 -7.169 16.795 1.00 92.88 77 GLU A C 1
ATOM 633 O O . GLU A 1 77 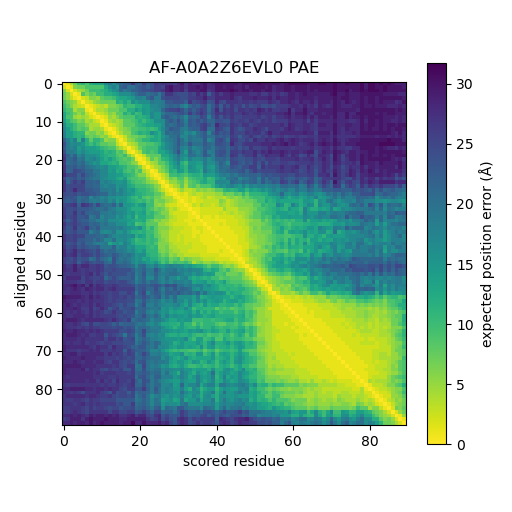? -8.488 -7.777 17.799 1.00 92.88 77 GLU A O 1
ATOM 638 N N . LYS A 1 78 ? -6.939 -6.537 16.752 1.00 93.75 78 LYS A N 1
ATOM 639 C CA . LYS A 1 78 ? -5.996 -6.515 17.885 1.00 93.75 78 LYS A CA 1
ATOM 640 C C . LYS A 1 78 ? -6.568 -5.865 19.145 1.00 93.75 78 LYS A C 1
ATOM 642 O O . LYS A 1 78 ? -6.088 -6.142 20.238 1.00 93.75 78 LYS A O 1
ATOM 647 N N . MET A 1 79 ? -7.548 -4.982 18.992 1.00 93.25 79 MET A N 1
ATOM 648 C CA . MET A 1 79 ? -8.226 -4.289 20.086 1.00 93.25 79 MET A CA 1
ATOM 649 C C . MET A 1 79 ? -9.563 -4.950 20.463 1.00 93.25 79 MET A C 1
ATOM 651 O O . MET A 1 79 ? -10.248 -4.446 21.347 1.00 93.25 79 MET A O 1
ATOM 655 N N . GLY A 1 80 ? -9.939 -6.063 19.820 1.00 92.50 80 GLY A N 1
ATOM 656 C CA . GLY A 1 80 ? -11.221 -6.740 20.041 1.00 92.50 80 GLY A CA 1
ATOM 657 C C . GLY A 1 80 ? -12.423 -6.045 19.390 1.00 92.50 80 GLY A C 1
ATOM 658 O O . GLY A 1 80 ? -13.561 -6.333 19.753 1.00 92.50 80 GLY A O 1
ATOM 659 N N . PHE A 1 81 ? -12.192 -5.135 18.441 1.00 89.50 81 PHE A N 1
ATOM 660 C CA . PHE A 1 81 ? -13.234 -4.423 17.699 1.00 89.50 81 PHE A CA 1
ATOM 661 C C . PHE A 1 81 ? -13.343 -4.930 16.256 1.00 89.50 81 PHE A C 1
ATOM 663 O O . PHE A 1 81 ? -12.362 -5.371 15.661 1.00 89.50 81 PHE A O 1
ATOM 670 N N . GLN A 1 82 ? -14.532 -4.812 15.664 1.00 88.94 82 GLN A N 1
ATOM 671 C CA . GLN A 1 82 ? -14.775 -5.138 14.259 1.00 88.94 82 GLN A CA 1
ATOM 672 C C . GLN A 1 82 ? -15.022 -3.862 13.451 1.00 88.94 82 GLN A C 1
ATOM 674 O O . GLN A 1 82 ? -15.868 -3.038 13.805 1.00 88.94 82 GLN A O 1
ATOM 679 N N . LEU A 1 83 ? -14.286 -3.697 12.350 1.00 88.31 83 LEU A N 1
ATOM 680 C CA . LEU A 1 83 ? -14.451 -2.552 11.460 1.00 88.31 83 LEU A CA 1
ATOM 681 C C . LEU A 1 83 ? -15.715 -2.734 10.610 1.00 88.31 83 LEU A C 1
ATOM 683 O O . LEU A 1 83 ? -15.782 -3.635 9.778 1.00 88.31 83 LEU A O 1
ATOM 687 N N . THR A 1 84 ? -16.713 -1.874 10.821 1.00 87.81 84 THR A N 1
ATOM 688 C CA . THR A 1 84 ? -17.963 -1.871 10.045 1.00 87.81 84 THR A CA 1
ATOM 689 C C . THR A 1 84 ? -17.983 -0.647 9.130 1.00 87.81 84 THR A C 1
ATOM 691 O O . THR A 1 84 ? -17.798 0.468 9.625 1.00 87.81 84 THR A O 1
ATOM 694 N N . PRO A 1 85 ? -18.181 -0.809 7.809 1.00 82.75 85 PRO A N 1
ATOM 695 C CA . PRO A 1 85 ? -18.278 0.329 6.907 1.00 82.75 85 PRO A CA 1
ATOM 696 C C . PRO A 1 85 ? -19.542 1.133 7.221 1.00 82.75 85 PRO A C 1
ATOM 698 O O . PRO A 1 85 ? -20.648 0.596 7.230 1.00 82.75 85 PRO A O 1
ATOM 701 N N . ILE A 1 86 ? -19.381 2.434 7.450 1.00 86.00 86 ILE A N 1
ATOM 702 C CA . ILE A 1 86 ? -20.506 3.366 7.511 1.00 86.00 86 ILE A CA 1
ATOM 703 C C . ILE A 1 86 ? -20.779 3.886 6.096 1.00 86.00 86 ILE A C 1
ATOM 705 O O . ILE A 1 86 ? -19.904 4.472 5.461 1.00 86.00 86 ILE A O 1
ATOM 709 N N . VAL A 1 87 ? -21.985 3.658 5.571 1.00 76.38 87 VAL A N 1
ATOM 710 C CA . VAL A 1 87 ? -22.416 4.260 4.301 1.00 76.38 87 VAL A CA 1
ATOM 711 C C . VAL A 1 87 ? -22.778 5.712 4.597 1.00 76.38 87 VAL A C 1
ATOM 713 O O . VAL A 1 87 ? -23.899 6.009 5.004 1.00 76.38 87 VAL A O 1
ATOM 716 N N . GLN A 1 88 ? -21.815 6.623 4.455 1.00 62.12 88 GLN A N 1
ATOM 717 C CA . GLN A 1 88 ? -22.107 8.055 4.482 1.00 62.12 88 GLN A CA 1
ATOM 718 C C . GLN A 1 88 ? -22.828 8.408 3.179 1.00 62.12 88 GLN A C 1
ATOM 720 O O . GLN A 1 88 ? -22.211 8.583 2.132 1.00 62.12 88 GLN A O 1
ATOM 725 N N . LYS A 1 89 ? -24.162 8.410 3.239 1.00 52.72 89 LYS A N 1
ATOM 726 C CA . LYS A 1 89 ? -25.026 8.892 2.166 1.00 52.72 89 LYS A CA 1
ATOM 727 C C . LYS A 1 89 ? -25.023 10.418 2.234 1.00 52.72 89 LYS A C 1
ATOM 729 O O . LYS A 1 89 ? -25.660 10.978 3.125 1.00 52.72 89 LYS A O 1
ATOM 734 N N . THR A 1 90 ? -24.283 11.047 1.332 1.00 50.75 90 THR A N 1
ATOM 735 C CA . THR A 1 90 ? -24.393 12.481 1.047 1.00 50.75 90 THR A CA 1
ATOM 736 C C . THR A 1 90 ? -25.180 12.659 -0.237 1.00 50.75 90 THR A C 1
ATOM 738 O O . THR A 1 90 ? -24.899 11.899 -1.192 1.00 50.75 90 THR A O 1
#

Sequence (90 aa):
MLSTPHQKMQLFSQIQCINFQSLLRISLHPLLTTAHKLTRLIYAMLIKGTEYMDQGQDYYEKCYQQRVVHSLSQRAEKMGFQLTPIVQKT

Radius of gyration: 25.26 Å; Cα contacts (8 Å, |Δi|>4): 14; chains: 1; bounding box: 84×40×41 Å

Organism: NCBI:txid1553431

Secondary structure (DSSP, 8-state):
----HHHHHHHHHHHHHHHHHHHHHGGG-HHHHHHHHHHHHHHHHHHH--------HHHHHHHHHHHHHHHHHHHHHHTT----------

Foldseek 3Di:
DDPDVVVVVVVVVVVVVVVVVVVVVLVVDPVSVVVVVVVVVVVCCVVVVPPPDPPDPVVVVVVVVVVVVVVVQVVQVVVVHGDDDDPPDD

Solvent-accessible surface area (backbone atoms only — not comparable to full-atom values): 5578 Å² total; per-residue (Å²): 135,87,83,58,75,70,60,59,57,54,52,56,61,53,58,60,55,54,58,63,62,53,61,62,61,49,70,77,40,72,68,58,41,51,50,50,52,49,51,54,49,52,53,48,47,69,70,64,64,61,77,84,68,79,72,50,72,70,50,56,49,52,56,46,51,52,52,51,54,51,55,50,37,57,53,26,52,77,71,76,41,82,77,74,89,76,85,82,85,126

pLDDT: mean 73.36, std 16.92, range [42.97, 93.75]

Mean predicted aligned error: 16.18 Å